Protein AF-A0A7V8X802-F1 (afdb_monomer_lite)

Radius of gyration: 9.43 Å; chains: 1; bounding box: 18×14×25 Å

Foldseek 3Di:
DWDFAFPDDDVVVGKGWTATPVGDDIDIDD

Structure (mmCIF, N/CA/C/O backbone):
data_AF-A0A7V8X802-F1
#
_entry.id   AF-A0A7V8X802-F1
#
loop_
_atom_site.group_PDB
_atom_site.id
_atom_site.type_symbol
_atom_site.label_atom_id
_atom_site.label_alt_id
_atom_site.label_comp_id
_atom_site.label_asym_id
_atom_site.label_entity_id
_atom_site.label_seq_id
_atom_site.pdbx_PDB_ins_code
_atom_site.Cartn_x
_atom_site.Cartn_y
_atom_site.Cartn_z
_atom_site.occupancy
_atom_site.B_iso_or_equiv
_atom_site.auth_seq_id
_atom_site.auth_comp_id
_atom_site.auth_asym_id
_atom_site.auth_atom_id
_atom_site.pdbx_PDB_model_num
ATOM 1 N N . MET A 1 1 ? -3.368 -8.747 -15.800 1.00 63.94 1 MET A N 1
ATOM 2 C CA . MET A 1 1 ? -3.937 -7.757 -14.862 1.00 63.94 1 MET A CA 1
ATOM 3 C C . MET A 1 1 ? -2.787 -7.312 -13.980 1.00 63.94 1 MET A C 1
ATOM 5 O O . MET A 1 1 ? -2.067 -8.206 -13.551 1.00 63.94 1 MET A O 1
ATOM 9 N N . PRO A 1 2 ? -2.551 -6.008 -13.782 1.00 72.12 2 PRO A N 1
ATOM 10 C CA . PRO A 1 2 ? -1.513 -5.560 -12.857 1.00 72.12 2 PRO A CA 1
ATOM 11 C C . PRO A 1 2 ? -1.826 -6.094 -11.452 1.00 72.12 2 PRO A C 1
ATOM 13 O O . PRO A 1 2 ? -2.964 -5.985 -10.994 1.00 72.12 2 PRO A O 1
ATOM 16 N N . SER A 1 3 ? -0.841 -6.721 -10.811 1.00 80.69 3 SER A N 1
ATOM 17 C CA . SER A 1 3 ? -0.912 -7.222 -9.436 1.00 80.69 3 SER A CA 1
ATOM 18 C C . SER A 1 3 ? 0.118 -6.506 -8.564 1.00 80.69 3 SER A C 1
ATOM 20 O O . SER A 1 3 ? 1.093 -5.935 -9.062 1.00 80.69 3 SER A O 1
ATOM 22 N N . GLY A 1 4 ? -0.136 -6.478 -7.261 1.00 89.25 4 GLY A N 1
ATOM 23 C CA . GLY A 1 4 ? 0.763 -5.865 -6.297 1.00 89.25 4 GLY A CA 1
ATOM 24 C C . GLY A 1 4 ? 0.403 -6.249 -4.872 1.00 89.25 4 GLY A C 1
ATOM 25 O O . GLY A 1 4 ? -0.698 -6.732 -4.592 1.00 89.25 4 GLY A O 1
ATOM 26 N N . THR A 1 5 ? 1.342 -6.016 -3.962 1.00 92.62 5 THR A N 1
ATOM 27 C CA . THR A 1 5 ? 1.183 -6.319 -2.538 1.00 92.62 5 THR A CA 1
ATOM 28 C C . THR A 1 5 ? 0.831 -5.052 -1.765 1.00 92.62 5 THR A C 1
ATOM 30 O O . THR A 1 5 ? 1.421 -3.992 -1.981 1.00 92.62 5 THR A O 1
ATOM 33 N N . ILE A 1 6 ? -0.123 -5.151 -0.835 1.00 92.44 6 ILE A N 1
ATOM 34 C CA . ILE A 1 6 ? -0.458 -4.045 0.071 1.00 92.44 6 ILE A CA 1
ATOM 35 C C . ILE A 1 6 ? 0.759 -3.766 0.950 1.00 92.44 6 ILE A C 1
ATOM 37 O O . ILE A 1 6 ? 1.138 -4.582 1.789 1.00 92.4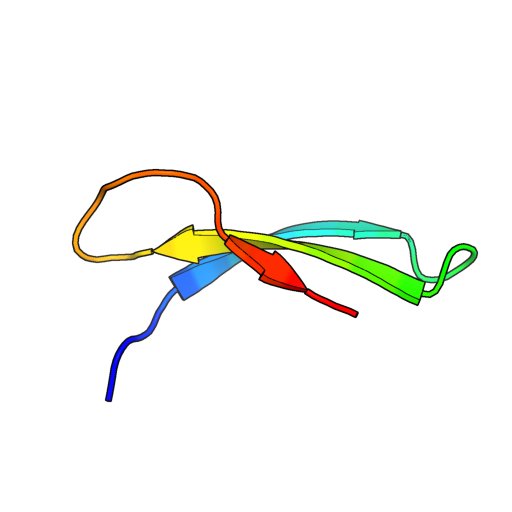4 6 ILE A O 1
ATOM 41 N N . LYS A 1 7 ? 1.362 -2.597 0.755 1.00 91.62 7 LYS A N 1
ATOM 42 C CA . LYS A 1 7 ? 2.529 -2.151 1.514 1.00 91.62 7 LYS A CA 1
ATOM 43 C C . LYS A 1 7 ? 2.112 -1.602 2.871 1.00 91.62 7 LYS A C 1
ATOM 45 O O . LYS A 1 7 ? 2.764 -1.856 3.880 1.00 91.62 7 LYS A O 1
ATOM 50 N N . TRP A 1 8 ? 1.015 -0.851 2.892 1.00 92.06 8 TRP A N 1
ATOM 51 C CA . TRP A 1 8 ? 0.441 -0.285 4.104 1.00 92.06 8 TRP A CA 1
ATOM 52 C C . TRP A 1 8 ? -1.038 0.024 3.885 1.00 92.06 8 TRP A C 1
ATOM 54 O O . TRP A 1 8 ? -1.420 0.515 2.825 1.00 92.06 8 TRP A O 1
ATOM 64 N N . TYR A 1 9 ? -1.867 -0.237 4.891 1.00 94.69 9 TYR A N 1
ATOM 65 C CA . TYR A 1 9 ? -3.291 0.079 4.857 1.00 94.69 9 TYR A CA 1
ATOM 66 C C . TYR A 1 9 ? -3.758 0.525 6.241 1.00 94.69 9 TYR A C 1
ATOM 68 O O . TYR A 1 9 ? -3.454 -0.128 7.241 1.00 94.69 9 TYR A O 1
ATOM 76 N N . SER A 1 10 ? -4.495 1.635 6.299 1.00 95.06 10 SER A N 1
ATOM 77 C CA . SER A 1 10 ? -5.119 2.129 7.525 1.00 95.06 10 SER A CA 1
ATOM 78 C C . SER A 1 10 ? -6.632 1.923 7.450 1.00 95.06 10 SER A C 1
ATOM 80 O O . SER A 1 10 ? -7.312 2.697 6.774 1.00 95.06 10 SER A O 1
ATOM 82 N N . PRO A 1 11 ? -7.189 0.923 8.156 1.00 93.88 11 PRO A N 1
ATOM 83 C CA . PRO A 1 11 ? -8.627 0.658 8.130 1.00 93.88 11 PRO A CA 1
ATOM 84 C C . PRO A 1 11 ? -9.445 1.798 8.747 1.00 93.88 11 PRO A C 1
ATOM 86 O O . PRO A 1 11 ? -10.552 2.065 8.301 1.00 93.88 11 PRO A O 1
ATOM 89 N N . GLU A 1 12 ? -8.887 2.505 9.729 1.00 96.38 12 GLU A N 1
ATOM 90 C CA . GLU A 1 12 ? -9.539 3.649 10.379 1.00 96.38 12 GLU A CA 1
ATOM 91 C C . GLU A 1 12 ? -9.691 4.846 9.436 1.00 96.38 12 GLU A C 1
ATOM 93 O O . GLU A 1 12 ? -10.667 5.587 9.522 1.00 96.38 12 GLU A O 1
ATOM 98 N N . LYS A 1 13 ? -8.721 5.038 8.535 1.00 93.81 13 LYS A N 1
ATOM 99 C CA . LYS A 1 13 ? -8.750 6.117 7.543 1.00 93.81 13 LYS A CA 1
ATOM 100 C C . LYS A 1 13 ? -9.332 5.681 6.195 1.00 93.81 13 LYS A C 1
ATOM 102 O O . LYS A 1 13 ? -9.642 6.544 5.380 1.00 93.81 13 LYS A O 1
ATOM 107 N N . GLY A 1 14 ? -9.461 4.375 5.959 1.00 95.44 14 GLY A N 1
ATOM 108 C CA . GLY A 1 14 ? -9.975 3.797 4.719 1.00 95.44 14 GLY A CA 1
ATOM 109 C C . GLY A 1 14 ? -9.079 4.056 3.510 1.00 95.44 14 GLY A C 1
ATOM 110 O O . GLY A 1 14 ? -9.590 4.319 2.434 1.00 95.44 14 GLY A O 1
ATOM 111 N N . PHE A 1 15 ? -7.755 4.078 3.671 1.00 94.88 15 PHE A N 1
ATOM 112 C CA . PHE A 1 15 ? -6.842 4.217 2.534 1.00 94.88 15 PHE A CA 1
ATOM 113 C C . PHE A 1 15 ? -5.514 3.501 2.776 1.00 94.88 15 PHE A C 1
ATOM 115 O O . PHE A 1 15 ? -5.157 3.169 3.912 1.00 94.88 15 PHE A O 1
ATOM 122 N N . GLY A 1 16 ? -4.759 3.288 1.702 1.00 95.00 16 GLY A N 1
ATOM 123 C CA . GLY A 1 16 ? -3.464 2.629 1.755 1.00 95.00 16 GLY A CA 1
ATOM 124 C C . GLY A 1 16 ? -2.601 2.853 0.522 1.00 95.00 16 GLY A C 1
ATOM 125 O O . GLY A 1 16 ? -2.923 3.641 -0.364 1.00 95.00 16 GLY A O 1
ATOM 126 N N . PHE A 1 17 ? -1.492 2.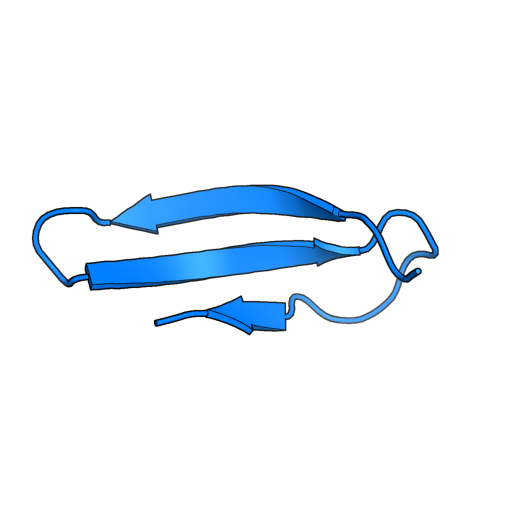124 0.489 1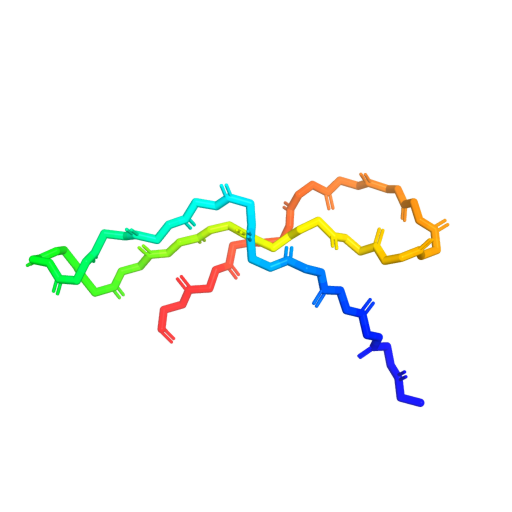.00 95.19 17 PHE A N 1
ATOM 127 C CA . PHE A 1 17 ? -0.554 2.090 -0.622 1.00 95.19 17 PHE A CA 1
ATOM 128 C C . PHE A 1 17 ? -0.256 0.644 -1.012 1.00 95.19 17 PHE A C 1
ATOM 130 O O . PHE A 1 17 ? -0.055 -0.224 -0.155 1.00 95.19 17 PHE A O 1
ATOM 137 N N . ILE A 1 18 ? -0.198 0.401 -2.315 1.00 93.75 18 ILE A N 1
ATOM 138 C CA . ILE A 1 18 ? 0.146 -0.881 -2.923 1.00 93.75 18 ILE A CA 1
ATOM 139 C C . ILE A 1 18 ? 1.478 -0.725 -3.649 1.00 93.75 18 ILE A C 1
ATOM 141 O O . ILE A 1 18 ? 1.664 0.217 -4.415 1.00 93.75 18 ILE A O 1
ATOM 145 N N . ALA A 1 19 ? 2.387 -1.669 -3.423 1.00 93.75 19 ALA A N 1
ATOM 146 C CA . ALA A 1 19 ? 3.602 -1.802 -4.213 1.00 93.75 19 ALA A CA 1
ATOM 147 C C . ALA A 1 19 ? 3.311 -2.703 -5.432 1.00 93.75 19 ALA A C 1
ATOM 149 O O . ALA A 1 19 ? 2.908 -3.855 -5.227 1.00 93.75 19 ALA A O 1
ATOM 150 N N . PRO A 1 20 ? 3.482 -2.219 -6.676 1.00 92.62 20 PRO A N 1
ATOM 151 C CA . PRO A 1 20 ? 3.320 -3.043 -7.875 1.00 92.62 20 PRO A CA 1
ATOM 152 C C . PRO A 1 20 ? 4.395 -4.135 -7.963 1.00 92.62 20 PRO A C 1
ATOM 154 O O . PRO A 1 20 ? 5.565 -3.869 -7.684 1.00 92.62 20 PRO A O 1
ATOM 157 N N . ASP A 1 21 ? 4.030 -5.337 -8.421 1.00 88.94 21 ASP A N 1
ATOM 158 C CA . ASP A 1 21 ? 4.994 -6.439 -8.607 1.00 88.94 21 ASP A CA 1
ATOM 159 C C . ASP A 1 21 ? 5.987 -6.170 -9.750 1.00 88.94 21 ASP A C 1
ATOM 161 O O . ASP A 1 21 ? 7.131 -6.618 -9.715 1.00 88.94 21 ASP A O 1
ATOM 165 N N . GLU A 1 22 ? 5.566 -5.406 -10.761 1.00 86.94 22 GLU A N 1
ATOM 166 C CA . GLU A 1 22 ? 6.399 -5.020 -11.910 1.00 86.94 22 GLU A CA 1
ATOM 167 C C . GLU A 1 22 ? 7.421 -3.916 -11.555 1.00 86.94 22 GLU A C 1
ATOM 169 O O . GLU A 1 22 ? 8.229 -3.504 -12.389 1.00 86.94 22 GLU A O 1
ATOM 174 N N . GLY A 1 23 ? 7.416 -3.459 -10.296 1.00 79.00 23 GLY A N 1
ATOM 175 C CA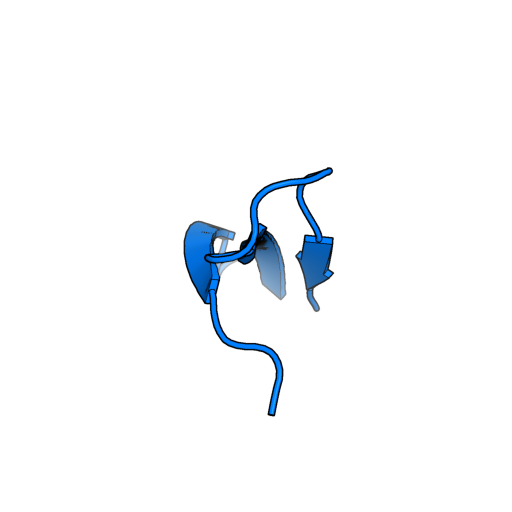 . GLY A 1 23 ? 8.166 -2.298 -9.836 1.00 79.00 23 GLY A CA 1
ATOM 176 C C . GLY A 1 23 ? 7.504 -0.980 -10.247 1.00 79.00 23 GLY A C 1
ATOM 177 O O . GLY A 1 23 ? 6.498 -0.950 -10.954 1.00 79.00 23 GLY A O 1
ATOM 178 N N . GLY A 1 24 ? 8.058 0.131 -9.765 1.00 85.94 24 GLY A N 1
ATOM 179 C CA . GLY A 1 24 ? 7.516 1.471 -9.995 1.00 85.94 24 GLY A CA 1
ATOM 180 C C . GLY A 1 24 ? 7.115 2.177 -8.705 1.00 85.94 24 GLY A C 1
ATOM 181 O O . GLY A 1 24 ? 7.524 1.787 -7.611 1.00 85.94 24 GLY A O 1
ATOM 182 N N . GLU A 1 25 ? 6.358 3.259 -8.851 1.00 89.56 25 GLU A N 1
ATOM 183 C CA . GLU A 1 25 ? 5.907 4.073 -7.724 1.00 89.56 25 GLU A CA 1
ATOM 184 C C . GLU A 1 25 ? 4.770 3.393 -6.952 1.00 89.56 25 GLU A C 1
ATOM 186 O O . GLU A 1 25 ? 3.976 2.631 -7.509 1.00 89.56 25 GLU A O 1
ATOM 191 N N . ASP A 1 26 ? 4.695 3.681 -5.651 1.00 91.62 26 ASP A N 1
ATOM 192 C CA . ASP A 1 26 ? 3.631 3.166 -4.795 1.00 91.62 26 ASP A CA 1
ATOM 193 C C . ASP A 1 26 ? 2.272 3.723 -5.260 1.00 91.62 26 ASP A C 1
ATOM 195 O O . ASP A 1 26 ? 2.086 4.933 -5.412 1.00 91.62 26 ASP A O 1
ATOM 199 N N . LEU A 1 27 ? 1.297 2.835 -5.446 1.00 91.25 27 LEU A N 1
ATOM 200 C CA . LEU A 1 27 ? -0.048 3.183 -5.892 1.00 91.25 27 LEU A CA 1
ATOM 201 C C . LEU A 1 27 ? -0.947 3.459 -4.689 1.00 91.25 27 LEU A C 1
ATOM 203 O O . LEU A 1 27 ? -1.113 2.601 -3.822 1.00 91.25 27 LEU A O 1
ATOM 207 N N . PHE A 1 28 ? -1.555 4.642 -4.644 1.00 92.88 28 PHE A N 1
ATOM 208 C CA . PHE A 1 28 ? -2.538 4.994 -3.621 1.00 92.88 28 PHE A CA 1
ATOM 209 C C . PHE A 1 28 ? -3.883 4.297 -3.873 1.00 92.88 28 PHE A C 1
ATOM 211 O O . PHE A 1 28 ? -4.363 4.264 -5.007 1.00 92.88 28 PHE A O 1
ATOM 218 N N . VAL A 1 29 ? -4.510 3.790 -2.808 1.00 90.62 29 VAL A N 1
ATOM 219 C CA . VAL A 1 29 ? -5.836 3.151 -2.849 1.00 90.62 29 VAL A CA 1
ATOM 220 C C . VAL A 1 29 ? -6.759 3.676 -1.745 1.00 90.62 29 VAL A C 1
ATOM 222 O O . VAL A 1 29 ? -6.297 3.940 -0.633 1.00 90.62 29 VAL A O 1
ATOM 225 N N . HIS A 1 30 ? -8.054 3.796 -2.060 1.00 90.44 30 HIS A N 1
ATOM 226 C CA . HIS A 1 30 ? -9.161 4.1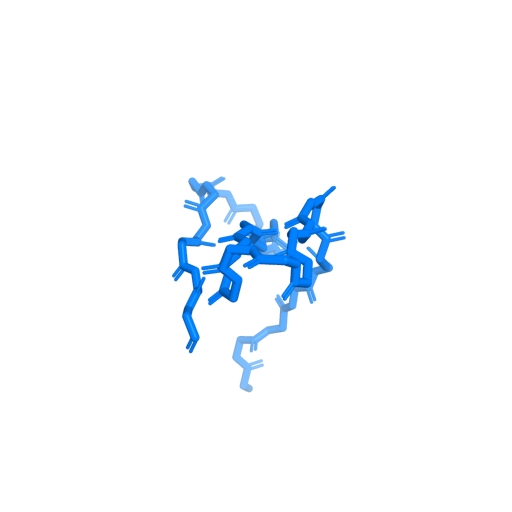40 -1.158 1.00 90.44 30 HIS A CA 1
ATOM 227 C C . HIS A 1 30 ? -10.261 3.085 -1.284 1.00 90.44 30 HIS A C 1
ATOM 229 O O . HIS A 1 30 ? -10.615 2.772 -2.445 1.00 90.44 30 HIS A O 1
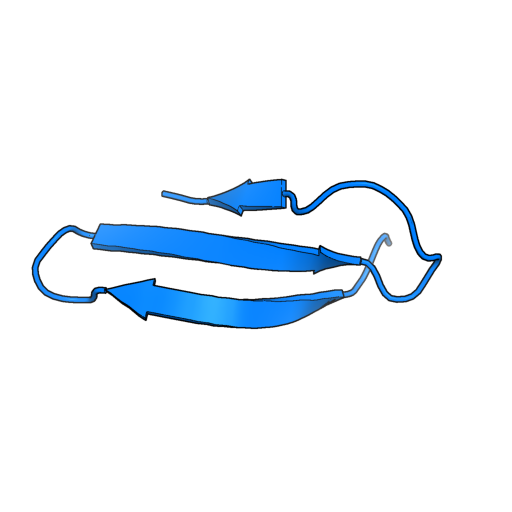#

pLDDT: mean 89.88, std 7.13, range [63.94, 96.38]

Sequence (30 aa):
MPSGTIKWYSPEKGFGFIAPDEGGEDLFVH

Secondary structure (DSSP, 8-state):
---EEEEEEETTTTEEEEEETT--SPEEE-